Protein AF-A0A564TMY1-F1 (afdb_monomer_lite)

pLDDT: mean 83.96, std 5.72, range [59.97, 92.12]

Sequence (88 aa):
MGLYKKIETVLLKLLTWCWQCFIFIHEMKNIWSKRKLFKNVKLTQEQKNEIDLFYKKNYGKKIPYWWHRLYQSYTGKFDAKYIPEYIY

Secondary structure (DSSP, 8-state):
-HHHHHHHHHHHHHHHHHHHHHHHHHHHHHHHHTHHHHSS----HHHHHHHHHHHHHHHSS---THHHHHHHHHHSS--TT---GGG-

Radius of gyration: 17.17 Å; chains: 1; bounding box: 41×24×48 Å

Organism: Streptococcus constellatus (NCBI:txid76860)

Foldseek 3Di:
DVVVVVVVVVVVVVVVVVVLVVVVVVVVVVLVVVCVLLVPPDDDPVLQVLLQVVCCVPPVDHDDCSVQSSVCSVPVDGDSPDDDPSVD

Structure (mmCIF, N/CA/C/O backbone):
data_AF-A0A564TMY1-F1
#
_entry.id   AF-A0A564TMY1-F1
#
loop_
_atom_site.group_PDB
_atom_site.id
_atom_site.type_symbol
_atom_site.label_atom_id
_atom_site.label_alt_id
_atom_site.label_comp_id
_atom_site.label_asym_id
_atom_site.label_entity_id
_atom_site.label_seq_id
_atom_site.pdbx_PDB_ins_code
_atom_site.Cartn_x
_atom_site.Cartn_y
_atom_site.Cartn_z
_atom_site.occupancy
_atom_site.B_iso_or_equiv
_atom_site.auth_seq_id
_atom_site.auth_comp_id
_atom_site.auth_asym_id
_atom_site.auth_atom_id
_atom_site.pdbx_PDB_model_num
ATOM 1 N N . MET A 1 1 ? 24.500 7.811 -33.337 1.00 59.97 1 MET A N 1
ATOM 2 C CA . MET A 1 1 ? 23.222 8.267 -32.729 1.00 59.97 1 MET A CA 1
ATOM 3 C C . MET A 1 1 ? 22.505 7.231 -31.845 1.00 59.97 1 MET A C 1
ATOM 5 O O . MET A 1 1 ? 21.742 7.650 -30.987 1.00 59.97 1 MET A O 1
ATOM 9 N N . GLY A 1 2 ? 22.714 5.911 -31.991 1.00 72.88 2 GLY A N 1
ATOM 10 C CA . GLY A 1 2 ? 21.988 4.904 -31.186 1.00 72.88 2 GLY A CA 1
ATOM 11 C C . GLY A 1 2 ? 22.439 4.756 -29.722 1.00 72.88 2 GLY A C 1
ATOM 12 O O . GLY A 1 2 ? 21.614 4.489 -28.856 1.00 72.88 2 GLY A O 1
ATOM 13 N N . LEU A 1 3 ? 23.729 4.961 -29.430 1.00 77.50 3 LEU A N 1
ATOM 14 C CA . LEU A 1 3 ? 24.280 4.874 -28.067 1.00 77.50 3 LEU A CA 1
ATOM 15 C C . LEU A 1 3 ? 23.780 6.004 -27.159 1.00 77.50 3 LEU A C 1
ATOM 17 O O . LEU A 1 3 ? 23.361 5.739 -26.039 1.00 77.50 3 LEU A O 1
ATOM 21 N N . TYR A 1 4 ? 23.743 7.236 -27.671 1.00 85.75 4 TYR A N 1
ATOM 22 C CA . TYR A 1 4 ? 23.240 8.393 -26.928 1.00 85.75 4 TYR A CA 1
ATOM 23 C C . TYR A 1 4 ? 21.776 8.203 -26.509 1.00 85.75 4 TYR A C 1
ATOM 25 O O . TYR A 1 4 ? 21.459 8.309 -25.330 1.00 85.75 4 TYR A O 1
ATOM 33 N N . LYS A 1 5 ? 20.910 7.777 -27.441 1.00 85.50 5 LYS A N 1
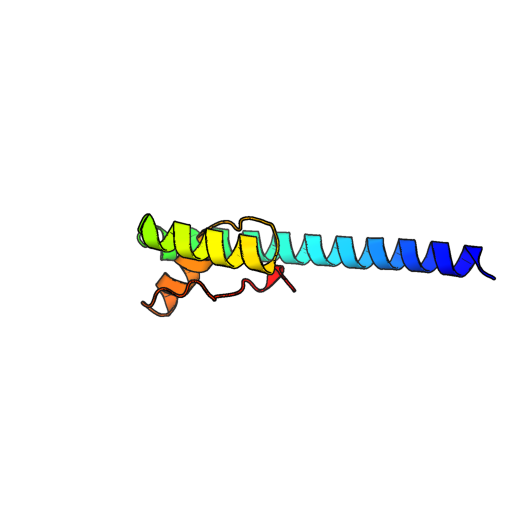ATOM 34 C CA . LYS A 1 5 ? 19.500 7.482 -27.140 1.00 85.50 5 LYS A CA 1
ATOM 35 C C . LYS A 1 5 ? 19.326 6.367 -26.103 1.00 85.50 5 LYS A C 1
ATOM 37 O O . LYS A 1 5 ? 18.393 6.426 -25.307 1.00 85.50 5 LYS A O 1
ATOM 42 N N . LYS A 1 6 ? 20.209 5.356 -26.086 1.00 87.00 6 LYS A N 1
ATOM 43 C CA . LYS A 1 6 ? 20.201 4.287 -25.066 1.00 87.00 6 LYS A CA 1
ATOM 44 C C . LYS A 1 6 ? 20.589 4.8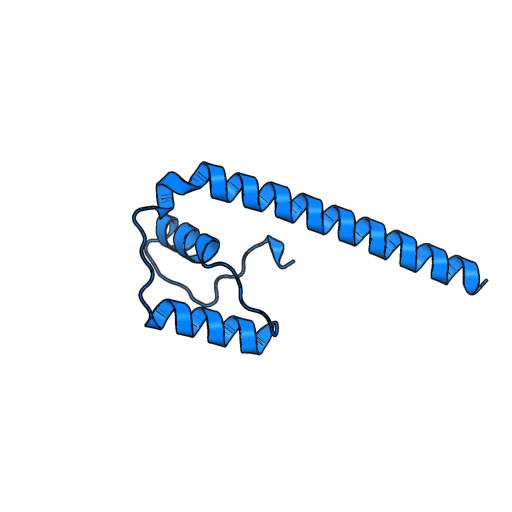18 -23.685 1.00 87.00 6 LYS A C 1
ATOM 46 O O . LYS A 1 6 ? 19.947 4.466 -22.705 1.00 87.00 6 LYS A O 1
ATOM 51 N N . ILE A 1 7 ? 21.609 5.671 -23.610 1.00 88.69 7 ILE A N 1
ATOM 52 C CA . ILE A 1 7 ? 22.040 6.302 -22.353 1.00 88.69 7 ILE A CA 1
ATOM 53 C C . ILE A 1 7 ? 20.931 7.213 -21.816 1.00 88.69 7 ILE A C 1
ATOM 55 O O . ILE A 1 7 ? 20.589 7.136 -20.640 1.00 88.69 7 ILE A O 1
ATOM 59 N N . GLU A 1 8 ? 20.306 8.002 -22.688 1.00 90.19 8 GLU A N 1
ATOM 60 C CA . GLU A 1 8 ? 19.172 8.863 -22.352 1.00 90.19 8 GLU A CA 1
ATOM 61 C C . GLU A 1 8 ? 17.977 8.057 -21.818 1.00 90.19 8 GLU A C 1
ATOM 63 O O . GLU A 1 8 ? 17.426 8.384 -20.770 1.00 90.19 8 GLU A O 1
ATOM 68 N N . THR A 1 9 ? 17.621 6.936 -22.457 1.00 89.44 9 THR A N 1
ATOM 69 C CA . THR A 1 9 ? 16.538 6.070 -21.951 1.00 89.44 9 THR A CA 1
ATOM 70 C C . THR A 1 9 ? 16.875 5.415 -20.615 1.00 89.44 9 THR A C 1
ATOM 72 O O . THR A 1 9 ? 15.978 5.223 -19.796 1.00 89.44 9 THR A O 1
ATOM 75 N N . VAL A 1 10 ? 18.140 5.072 -20.363 1.00 92.12 10 VAL A N 1
ATOM 76 C CA . VAL A 1 10 ? 18.581 4.537 -19.064 1.00 92.12 10 VAL A CA 1
ATOM 77 C C . VAL A 1 10 ? 18.502 5.616 -17.981 1.00 92.12 10 VAL A C 1
ATOM 79 O O . VAL A 1 10 ? 17.981 5.346 -16.901 1.00 92.12 10 VAL A O 1
ATOM 82 N N . LEU A 1 11 ? 18.938 6.843 -18.277 1.00 91.50 11 LEU A N 1
ATOM 83 C CA . LEU A 1 11 ? 18.836 7.991 -17.371 1.00 91.50 11 LEU A CA 1
ATOM 84 C C . LEU A 1 11 ? 17.382 8.340 -17.043 1.00 91.50 11 LEU A C 1
ATOM 86 O O . LEU A 1 11 ? 17.051 8.530 -15.877 1.00 91.50 11 LEU A O 1
ATOM 90 N N . LEU A 1 12 ? 16.496 8.361 -18.041 1.00 91.56 12 LEU A N 1
ATOM 91 C CA . LEU A 1 12 ? 15.064 8.597 -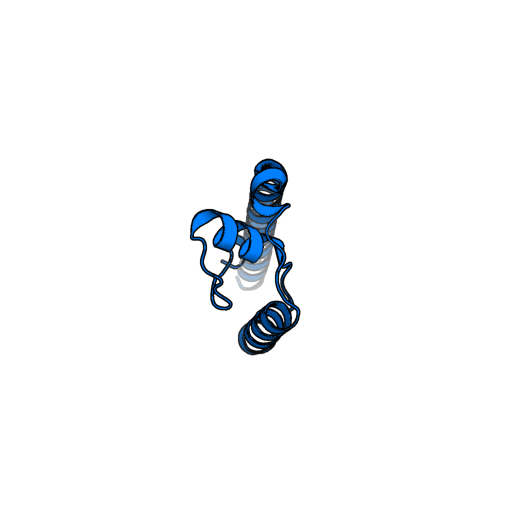17.832 1.00 91.56 12 LEU A CA 1
ATOM 92 C C . LEU A 1 12 ? 14.421 7.488 -16.991 1.00 91.56 12 LEU A C 1
ATOM 94 O O . LEU A 1 12 ? 13.621 7.774 -16.100 1.00 91.56 12 LEU A O 1
ATOM 98 N N . LYS A 1 13 ? 14.799 6.223 -17.214 1.00 90.12 13 LYS A N 1
ATOM 99 C CA . LYS A 1 13 ? 14.359 5.103 -16.366 1.00 90.12 13 LYS A CA 1
ATOM 100 C C . LYS A 1 13 ? 14.852 5.237 -14.925 1.00 90.12 13 LYS A C 1
ATOM 102 O O . LYS A 1 13 ? 14.098 4.957 -14.004 1.00 90.12 13 LYS A O 1
ATOM 107 N N . LEU A 1 14 ? 16.086 5.694 -14.719 1.00 91.44 14 LEU A N 1
ATOM 108 C CA . LEU A 1 14 ? 16.622 5.966 -13.383 1.00 91.44 14 LEU A CA 1
ATOM 109 C C . LEU A 1 14 ? 15.887 7.120 -12.697 1.00 91.44 14 LEU A C 1
ATOM 111 O O . LEU A 1 14 ? 15.511 6.998 -11.537 1.00 91.44 14 LEU A O 1
ATOM 115 N N . LEU A 1 15 ? 15.636 8.215 -13.412 1.00 91.19 15 LEU A N 1
ATOM 116 C CA . LEU A 1 15 ? 14.891 9.367 -12.899 1.00 91.19 15 LEU A CA 1
ATOM 117 C C . LEU A 1 15 ? 13.464 8.994 -12.497 1.00 91.19 15 LEU A C 1
ATOM 119 O O . LEU A 1 15 ? 13.029 9.318 -11.394 1.00 91.19 15 LEU A O 1
ATOM 123 N N . THR A 1 16 ? 12.752 8.284 -13.372 1.00 87.12 16 THR A N 1
ATOM 124 C CA . THR A 1 16 ? 11.390 7.806 -13.087 1.00 87.12 16 THR A CA 1
ATOM 125 C C . THR A 1 16 ? 11.374 6.832 -11.915 1.00 87.12 16 THR A C 1
ATOM 127 O O . THR A 1 16 ? 10.520 6.959 -11.042 1.00 87.12 16 THR A O 1
ATOM 130 N N . TRP A 1 17 ? 12.360 5.940 -11.818 1.00 87.62 17 TRP A N 1
ATOM 131 C C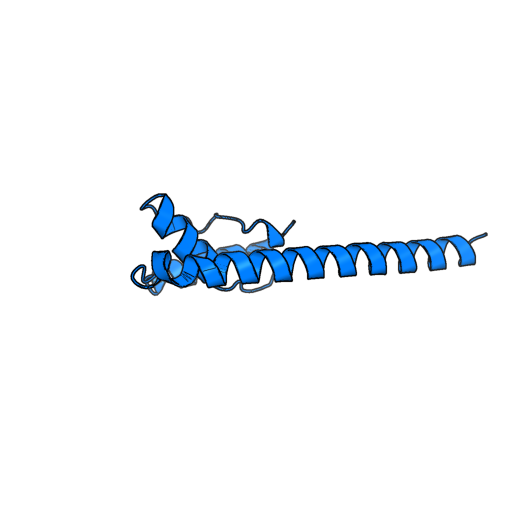A . TRP A 1 17 ? 12.515 5.055 -10.666 1.00 87.62 17 TRP A CA 1
ATOM 132 C C . TRP A 1 17 ? 12.763 5.827 -9.360 1.00 87.62 17 TRP A C 1
ATOM 134 O O . TRP A 1 17 ? 12.094 5.569 -8.362 1.00 87.62 17 TRP A O 1
ATOM 144 N N . CYS A 1 18 ? 13.649 6.830 -9.365 1.00 88.06 18 CYS A N 1
ATOM 145 C CA . CYS A 1 18 ? 13.873 7.702 -8.208 1.00 88.06 18 CYS A CA 1
ATOM 146 C C . CYS A 1 18 ? 12.588 8.423 -7.779 1.00 88.06 18 CYS A C 1
ATOM 148 O O . CYS A 1 18 ? 12.294 8.513 -6.586 1.00 88.06 18 CYS A O 1
ATOM 150 N N . TRP A 1 19 ? 11.806 8.910 -8.744 1.00 87.12 19 TRP A N 1
ATOM 151 C CA . TRP A 1 19 ? 10.535 9.579 -8.480 1.00 87.12 19 TRP A CA 1
ATOM 152 C C . TRP A 1 19 ? 9.495 8.622 -7.882 1.00 87.12 19 TRP A C 1
ATOM 154 O O . TRP A 1 19 ? 8.888 8.940 -6.860 1.00 87.12 19 TRP A O 1
ATOM 164 N N . GLN A 1 20 ? 9.368 7.410 -8.430 1.00 84.44 20 GLN A N 1
ATOM 165 C CA . GLN A 1 20 ? 8.508 6.357 -7.880 1.00 84.44 20 GLN A CA 1
ATOM 166 C C . GLN A 1 20 ? 8.910 5.978 -6.449 1.00 84.44 20 GLN A C 1
ATOM 168 O O . GLN A 1 20 ? 8.056 5.853 -5.572 1.00 84.44 20 GLN A O 1
ATOM 173 N N . CYS A 1 21 ? 10.211 5.856 -6.171 1.00 85.19 21 CYS A N 1
ATOM 174 C CA . CYS A 1 21 ? 10.703 5.616 -4.817 1.00 85.19 21 CYS A CA 1
ATOM 175 C C . CYS A 1 21 ? 10.349 6.764 -3.864 1.00 85.19 21 CYS A C 1
ATOM 177 O O . CYS A 1 21 ? 9.941 6.513 -2.731 1.00 85.19 21 CYS A O 1
ATOM 179 N N . PHE A 1 22 ? 10.470 8.016 -4.310 1.00 87.12 22 PHE A N 1
ATOM 180 C CA . PHE A 1 22 ? 10.113 9.179 -3.501 1.00 87.12 22 PHE A CA 1
ATOM 181 C C . PHE A 1 22 ? 8.619 9.200 -3.150 1.00 87.12 22 PHE A C 1
ATOM 183 O O . PHE A 1 22 ? 8.269 9.370 -1.980 1.00 87.12 22 PHE A O 1
ATOM 190 N N . ILE A 1 23 ? 7.745 8.951 -4.131 1.00 85.25 23 ILE A N 1
ATOM 191 C CA . ILE A 1 23 ? 6.294 8.831 -3.917 1.00 85.25 23 ILE A CA 1
ATOM 192 C C . ILE A 1 23 ? 5.998 7.717 -2.923 1.00 85.25 23 ILE A C 1
ATOM 194 O O . ILE A 1 23 ? 5.273 7.932 -1.954 1.00 85.25 23 ILE A O 1
ATOM 198 N N . PHE A 1 24 ? 6.612 6.548 -3.110 1.00 82.75 24 PHE A N 1
ATOM 199 C CA . PHE A 1 24 ? 6.428 5.416 -2.213 1.00 82.75 24 PHE A CA 1
ATOM 200 C C . PHE A 1 24 ? 6.812 5.760 -0.767 1.00 82.75 24 PHE A C 1
ATOM 202 O O . PHE A 1 24 ? 6.066 5.457 0.163 1.00 82.75 24 PHE A O 1
ATOM 209 N N . ILE A 1 25 ? 7.945 6.439 -0.557 1.00 85.38 25 ILE A N 1
ATOM 210 C CA . ILE A 1 25 ? 8.383 6.879 0.776 1.00 85.38 25 ILE A CA 1
ATOM 211 C C . ILE A 1 25 ? 7.385 7.876 1.380 1.00 85.38 25 ILE A C 1
ATOM 213 O O . ILE A 1 25 ? 7.043 7.768 2.562 1.00 85.38 25 ILE A O 1
ATOM 217 N N . HIS A 1 26 ? 6.906 8.836 0.589 1.00 86.44 26 HIS A N 1
ATOM 218 C CA . HIS A 1 26 ? 5.933 9.827 1.040 1.00 86.44 26 HIS A CA 1
ATOM 219 C C . HIS A 1 26 ? 4.598 9.178 1.444 1.00 86.44 26 HIS A C 1
ATOM 221 O O . HIS A 1 26 ? 4.093 9.425 2.542 1.00 86.44 26 HIS A O 1
ATOM 227 N N . GLU A 1 27 ? 4.074 8.284 0.608 1.00 83.75 27 GLU A N 1
ATOM 228 C CA . GLU A 1 27 ? 2.863 7.501 0.869 1.00 83.75 27 GLU A CA 1
ATOM 229 C C . GLU A 1 27 ? 2.999 6.652 2.135 1.00 83.75 27 GLU A C 1
ATOM 231 O O . GLU A 1 27 ? 2.145 6.681 3.024 1.00 83.75 27 GLU A O 1
ATOM 236 N N . MET A 1 28 ? 4.128 5.959 2.287 1.00 84.12 28 MET A N 1
ATOM 237 C CA . MET A 1 28 ? 4.427 5.175 3.484 1.00 84.12 28 MET A CA 1
ATOM 238 C C . MET A 1 28 ? 4.436 6.043 4.747 1.00 84.12 28 MET A C 1
ATOM 240 O O . MET A 1 28 ? 3.872 5.653 5.773 1.00 84.12 28 MET A O 1
ATOM 244 N N . LYS A 1 29 ? 5.015 7.248 4.681 1.00 86.75 29 LYS A N 1
ATOM 245 C CA . LYS A 1 29 ? 5.002 8.210 5.791 1.00 86.75 29 LYS A CA 1
ATOM 246 C C . LYS A 1 29 ? 3.580 8.688 6.112 1.00 86.75 29 LYS A C 1
ATOM 248 O O . LYS A 1 29 ? 3.231 8.802 7.289 1.00 86.75 29 LYS A O 1
ATOM 253 N N . ASN A 1 30 ? 2.749 8.914 5.095 1.00 85.44 30 ASN A N 1
ATOM 254 C CA . ASN A 1 30 ? 1.345 9.311 5.232 1.00 85.44 30 ASN A CA 1
ATOM 255 C C . ASN A 1 30 ? 0.497 8.211 5.901 1.00 85.44 30 ASN A C 1
ATOM 257 O O . ASN A 1 30 ? -0.276 8.469 6.822 1.00 85.44 30 ASN A O 1
ATOM 261 N N . ILE A 1 31 ? 0.686 6.951 5.512 1.00 84.75 31 ILE A N 1
ATOM 262 C CA . ILE A 1 31 ? 0.011 5.808 6.148 1.00 84.75 31 ILE A CA 1
ATOM 263 C C . ILE A 1 31 ? 0.481 5.642 7.586 1.00 84.75 31 ILE A C 1
ATOM 265 O O . ILE A 1 31 ? -0.325 5.387 8.483 1.00 84.75 31 ILE A O 1
ATOM 269 N N . TRP A 1 32 ? 1.784 5.792 7.826 1.00 83.38 32 TRP A N 1
ATOM 270 C CA . TRP A 1 32 ? 2.346 5.638 9.158 1.00 83.38 32 TRP A CA 1
ATOM 271 C C . TRP A 1 32 ? 1.841 6.715 10.122 1.00 83.38 32 TRP A C 1
ATOM 273 O O . TRP A 1 32 ? 1.518 6.396 11.268 1.00 83.38 32 TRP A O 1
ATOM 283 N N . SER A 1 33 ? 1.677 7.963 9.670 1.00 85.25 33 SER A N 1
ATOM 284 C CA . SER A 1 33 ? 1.056 9.017 10.484 1.00 85.25 33 SER A CA 1
ATOM 285 C C . SER A 1 33 ? -0.419 8.701 10.787 1.00 85.25 33 SER A C 1
ATOM 287 O O . SER A 1 33 ? -0.869 8.850 11.927 1.00 85.25 33 SER A O 1
ATOM 289 N N . LYS A 1 34 ? -1.145 8.138 9.812 1.00 84.50 34 LYS A N 1
ATOM 290 C CA . LYS A 1 34 ? -2.557 7.727 9.915 1.00 84.50 34 LYS A CA 1
ATOM 291 C C . LYS A 1 34 ? -2.778 6.355 10.564 1.00 84.50 34 LYS A C 1
AT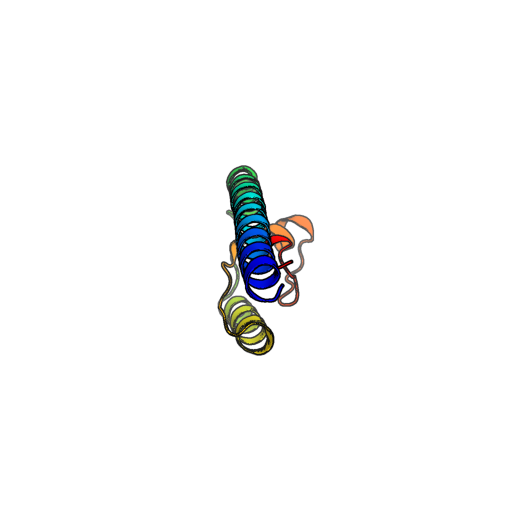OM 293 O O . LYS A 1 34 ? -3.924 5.932 10.719 1.00 84.50 34 LYS A O 1
ATOM 298 N N . ARG A 1 35 ? -1.722 5.677 11.034 1.00 82.44 35 ARG A N 1
ATOM 299 C CA . ARG A 1 35 ? -1.789 4.331 11.649 1.00 82.44 35 ARG A CA 1
ATOM 300 C C . ARG A 1 35 ? -2.806 4.195 12.773 1.00 82.44 35 ARG A C 1
ATOM 302 O O . ARG A 1 35 ? -3.343 3.114 12.992 1.00 82.44 35 ARG A O 1
ATOM 309 N N . LYS A 1 36 ? -3.053 5.284 13.506 1.00 82.88 36 LYS A N 1
ATOM 310 C CA . LYS A 1 36 ? -4.012 5.309 14.616 1.00 82.88 36 LYS A CA 1
ATOM 311 C C . LYS A 1 36 ? -5.453 5.104 14.134 1.00 82.88 36 LYS A C 1
ATOM 313 O O . LYS A 1 36 ? -6.208 4.457 14.847 1.00 82.88 36 LYS A O 1
ATOM 318 N N . LEU A 1 37 ? -5.798 5.584 12.935 1.00 81.50 37 LEU A N 1
ATOM 319 C CA . LEU A 1 37 ? -7.156 5.520 12.380 1.00 81.50 37 LEU A CA 1
ATOM 320 C C . LEU A 1 37 ? -7.559 4.079 12.050 1.00 81.50 37 LEU A C 1
ATOM 322 O O . LEU A 1 37 ? -8.587 3.589 12.502 1.00 81.50 37 LEU A O 1
ATOM 326 N N . PHE A 1 38 ? -6.687 3.346 11.360 1.00 81.62 38 PHE A N 1
ATOM 327 C CA . PHE A 1 38 ? -6.986 1.981 10.928 1.00 81.62 38 PHE A CA 1
ATOM 328 C C . PHE A 1 38 ? -6.507 0.892 11.896 1.00 81.62 38 PHE A C 1
ATOM 330 O O . PHE A 1 38 ? -6.653 -0.300 11.611 1.00 81.62 38 PHE A O 1
ATOM 337 N N . LYS A 1 39 ? -5.944 1.266 13.056 1.00 79.94 39 LYS A N 1
ATOM 338 C CA . LYS A 1 39 ? -5.459 0.313 14.069 1.00 79.94 39 LYS A CA 1
ATOM 339 C C . LYS A 1 39 ? -6.553 -0.678 14.478 1.00 79.94 39 LYS A C 1
ATOM 341 O O . LYS A 1 39 ? -6.264 -1.867 14.613 1.00 79.94 39 LYS A O 1
ATOM 346 N N . ASN A 1 40 ? -7.787 -0.191 14.606 1.00 80.12 40 ASN A N 1
ATOM 347 C CA . ASN A 1 40 ? -8.946 -0.975 15.038 1.00 80.12 40 ASN A CA 1
ATOM 348 C C . ASN A 1 40 ? -9.627 -1.732 13.888 1.00 80.12 40 ASN A C 1
ATOM 350 O O . ASN A 1 40 ? -10.323 -2.713 14.133 1.00 80.12 40 ASN A O 1
ATOM 354 N N . VAL A 1 41 ? -9.388 -1.329 12.637 1.00 80.62 41 VAL A N 1
ATOM 355 C CA . VAL A 1 41 ? -9.925 -2.010 11.456 1.00 80.62 41 VAL A CA 1
ATOM 356 C C . VAL A 1 41 ? -9.137 -3.298 11.236 1.00 80.62 41 VAL A C 1
ATOM 358 O O . VAL A 1 41 ? -7.964 -3.255 10.855 1.00 80.62 41 VAL A O 1
ATOM 361 N N . LYS A 1 42 ? -9.756 -4.449 11.503 1.00 81.00 42 LYS A N 1
ATOM 362 C CA . LYS A 1 42 ? -9.195 -5.774 11.215 1.00 81.00 42 LYS A CA 1
ATOM 363 C C . LYS A 1 42 ? -9.895 -6.352 9.990 1.00 81.00 42 LYS A C 1
ATOM 365 O O . LYS A 1 42 ? -11.111 -6.488 9.990 1.00 81.00 42 LYS A O 1
ATOM 370 N N . LEU A 1 43 ? -9.109 -6.711 8.979 1.00 83.62 43 LEU A N 1
ATOM 371 C CA . LEU A 1 43 ? -9.603 -7.449 7.818 1.00 83.62 43 LEU A CA 1
ATOM 372 C C . LEU A 1 43 ? -9.789 -8.920 8.185 1.00 83.62 43 LEU A C 1
ATOM 374 O O . LEU A 1 43 ? -8.902 -9.506 8.824 1.00 83.62 43 LEU A O 1
ATOM 378 N N . THR A 1 44 ? -10.899 -9.510 7.749 1.00 87.94 44 THR A N 1
ATOM 379 C CA . THR A 1 44 ? -11.119 -10.957 7.856 1.00 87.94 44 THR A CA 1
ATOM 380 C C . THR A 1 44 ? -10.172 -11.712 6.921 1.00 87.94 44 THR A C 1
ATOM 382 O O . THR A 1 44 ? -9.535 -11.135 6.035 1.00 87.94 44 THR A O 1
ATOM 385 N N . GLN A 1 45 ? -10.028 -13.020 7.134 1.00 86.69 45 GLN A N 1
ATOM 386 C CA . GLN A 1 45 ? -9.142 -13.831 6.298 1.00 86.69 45 GLN A CA 1
ATOM 387 C C . GLN A 1 45 ? -9.642 -13.916 4.846 1.00 86.69 45 GLN A C 1
ATOM 389 O O . GLN A 1 45 ? -8.835 -13.876 3.922 1.00 86.69 45 GLN A O 1
ATOM 394 N N . GLU A 1 46 ? -10.959 -13.951 4.649 1.00 88.19 46 GLU A N 1
ATOM 395 C CA . GLU A 1 46 ? -11.607 -13.936 3.331 1.00 88.19 46 GLU A CA 1
ATOM 396 C C . GLU A 1 46 ? -11.287 -12.650 2.562 1.00 88.19 46 GLU A C 1
ATOM 398 O O . GLU A 1 46 ? -10.816 -12.712 1.430 1.00 88.19 46 GLU A O 1
ATOM 403 N N . GLN A 1 47 ? -11.407 -11.491 3.218 1.00 86.81 47 GLN A N 1
ATOM 404 C CA . GLN A 1 47 ? -11.070 -10.188 2.637 1.00 86.81 47 GLN A CA 1
ATOM 405 C C . GLN A 1 47 ? -9.606 -10.104 2.187 1.00 86.81 47 GLN A C 1
ATOM 407 O O . GLN A 1 47 ? -9.298 -9.562 1.127 1.00 86.81 47 GLN A O 1
ATOM 412 N N . LYS A 1 48 ? -8.679 -10.662 2.976 1.00 87.94 48 LYS A N 1
ATOM 413 C CA . LYS A 1 48 ? -7.261 -10.725 2.586 1.00 87.94 48 LYS A CA 1
ATOM 414 C C . LYS A 1 48 ? -7.049 -11.620 1.372 1.00 87.94 48 LYS A C 1
ATOM 416 O O . LYS A 1 48 ? -6.273 -11.258 0.495 1.00 87.94 48 LYS A O 1
ATOM 421 N N . ASN A 1 49 ? -7.736 -12.760 1.317 1.00 88.88 49 ASN A N 1
ATOM 422 C CA . ASN A 1 49 ? -7.645 -13.673 0.184 1.00 88.88 49 ASN A CA 1
ATOM 423 C C . ASN A 1 49 ? -8.202 -13.031 -1.095 1.00 88.88 49 ASN A C 1
ATOM 425 O O . ASN A 1 49 ? -7.589 -13.181 -2.147 1.00 88.88 49 ASN A O 1
ATOM 429 N N . GLU A 1 50 ? -9.305 -12.281 -1.018 1.00 89.12 50 GLU A N 1
ATOM 430 C CA . GLU A 1 50 ? -9.848 -11.537 -2.164 1.00 89.12 50 GLU A CA 1
ATOM 431 C C . GLU A 1 50 ? -8.857 -10.500 -2.702 1.00 89.12 50 GLU A C 1
ATOM 433 O O . GLU A 1 50 ? -8.621 -10.449 -3.911 1.00 89.12 50 GLU A O 1
ATOM 438 N N . ILE A 1 51 ? -8.226 -9.723 -1.813 1.00 87.81 51 ILE A N 1
ATOM 439 C CA . ILE A 1 51 ? -7.171 -8.767 -2.183 1.00 87.81 51 ILE A CA 1
ATOM 440 C C . ILE A 1 51 ? -6.003 -9.506 -2.846 1.00 87.81 51 ILE A C 1
ATOM 442 O O . ILE A 1 51 ? -5.583 -9.148 -3.946 1.00 87.81 51 ILE A O 1
ATOM 446 N N . ASP A 1 52 ? -5.493 -10.560 -2.207 1.00 87.69 52 ASP A N 1
ATOM 447 C CA . ASP A 1 52 ? -4.363 -11.337 -2.718 1.00 87.69 52 ASP A CA 1
ATOM 448 C C . ASP A 1 52 ? -4.657 -11.923 -4.105 1.00 87.69 52 ASP A C 1
ATOM 450 O O . ASP A 1 52 ? -3.799 -11.874 -4.987 1.00 87.69 52 ASP A O 1
ATOM 454 N N . LEU A 1 53 ? -5.862 -12.456 -4.322 1.00 89.31 53 LEU A N 1
ATOM 455 C CA . LEU A 1 53 ? -6.284 -12.998 -5.612 1.00 89.31 53 LEU A CA 1
ATOM 456 C C . LEU A 1 53 ? -6.381 -11.904 -6.677 1.00 89.31 53 LEU A C 1
ATOM 458 O O . LEU A 1 53 ? -5.876 -12.099 -7.783 1.00 89.31 53 LEU A O 1
ATOM 462 N N . PHE A 1 54 ? -6.976 -10.753 -6.352 1.00 88.50 54 PHE A N 1
ATOM 463 C CA . PHE A 1 54 ? -7.103 -9.629 -7.279 1.00 88.50 54 PHE A CA 1
ATOM 464 C C . PHE A 1 54 ? -5.730 -9.101 -7.717 1.00 88.50 54 PHE A C 1
ATOM 466 O O . PHE A 1 54 ? -5.450 -8.990 -8.913 1.00 88.50 54 PHE A O 1
ATOM 473 N N . TYR A 1 55 ? -4.831 -8.852 -6.763 1.00 86.00 55 TYR A N 1
ATOM 474 C CA . TYR A 1 55 ? -3.501 -8.318 -7.052 1.00 86.00 55 TYR A CA 1
ATOM 475 C C . TYR A 1 55 ? -2.573 -9.330 -7.714 1.00 86.00 55 TYR A C 1
ATOM 477 O O . TYR A 1 55 ? -1.854 -8.979 -8.651 1.00 86.00 55 TYR A O 1
ATOM 485 N N . LYS A 1 56 ? -2.626 -10.605 -7.314 1.00 87.56 56 LYS A N 1
ATOM 486 C CA . LYS A 1 56 ? -1.860 -11.662 -7.981 1.00 87.56 56 L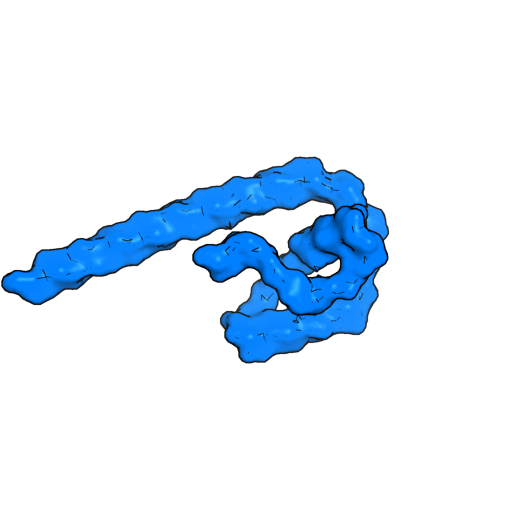YS A CA 1
ATOM 487 C C . LYS A 1 56 ? -2.323 -11.857 -9.424 1.00 87.56 56 LYS A C 1
ATOM 489 O O . LYS A 1 56 ? -1.480 -12.054 -10.292 1.00 87.56 56 LYS A O 1
ATOM 494 N N . LYS A 1 57 ? -3.632 -11.774 -9.688 1.00 88.06 57 LYS A N 1
ATOM 495 C CA . LYS A 1 57 ? -4.193 -11.909 -11.039 1.00 88.06 57 LYS A CA 1
ATOM 496 C C . LYS A 1 57 ? -3.820 -10.734 -11.947 1.00 88.06 57 LYS A C 1
ATOM 498 O O . LYS A 1 57 ? -3.484 -10.969 -13.100 1.00 88.06 57 LYS A O 1
ATOM 503 N N . ASN A 1 58 ? -3.864 -9.502 -11.438 1.00 85.12 58 ASN A N 1
ATOM 504 C CA . ASN A 1 58 ? -3.682 -8.303 -12.266 1.00 85.12 58 ASN A CA 1
ATOM 505 C C . ASN A 1 58 ? -2.229 -7.810 -12.331 1.00 85.12 58 ASN A C 1
ATOM 507 O O . ASN A 1 58 ? -1.766 -7.402 -13.390 1.00 85.12 58 ASN A O 1
ATOM 511 N N . TYR A 1 59 ? -1.504 -7.852 -11.211 1.00 81.62 59 TYR A N 1
ATOM 512 C CA . TYR A 1 59 ? -0.161 -7.273 -11.071 1.00 81.62 59 TYR A CA 1
ATOM 513 C C . TYR A 1 59 ? 0.930 -8.324 -10.806 1.00 81.62 59 TYR A C 1
ATOM 515 O O . TYR A 1 59 ? 2.116 -7.992 -10.769 1.00 81.62 59 TYR A O 1
ATOM 523 N N . GLY A 1 60 ? 0.560 -9.590 -10.575 1.00 82.75 60 GLY A N 1
ATOM 524 C CA . GLY A 1 60 ? 1.502 -10.682 -10.297 1.00 82.75 60 GLY A CA 1
ATOM 525 C C . GLY A 1 60 ? 2.192 -10.608 -8.929 1.00 82.75 60 GLY A C 1
ATOM 526 O O . GLY A 1 60 ? 3.072 -11.419 -8.642 1.00 82.75 60 GLY A O 1
ATOM 527 N N . LYS A 1 61 ? 1.819 -9.652 -8.070 1.00 82.56 61 LYS A N 1
ATOM 528 C CA . LYS A 1 61 ? 2.452 -9.399 -6.765 1.00 82.56 61 LYS A CA 1
ATOM 529 C C . LYS A 1 61 ? 1.401 -9.238 -5.675 1.00 82.56 61 LYS A C 1
ATOM 531 O O . LYS A 1 61 ? 0.264 -8.889 -5.958 1.00 82.56 61 LYS A O 1
ATOM 536 N N . LYS A 1 62 ? 1.799 -9.484 -4.426 1.00 83.00 62 LYS A N 1
ATOM 537 C CA . LYS A 1 62 ? 0.980 -9.185 -3.243 1.00 83.00 62 LYS A CA 1
ATOM 538 C C . LYS A 1 62 ? 1.242 -7.765 -2.763 1.00 83.00 62 LYS A C 1
ATOM 540 O O . LYS A 1 62 ? 2.361 -7.268 -2.897 1.00 83.00 62 LYS A O 1
ATOM 545 N N . ILE A 1 63 ? 0.226 -7.151 -2.169 1.00 82.19 63 ILE A N 1
ATOM 546 C CA . ILE A 1 63 ? 0.274 -5.773 -1.681 1.00 82.19 63 ILE A CA 1
ATOM 547 C C . ILE A 1 63 ? -0.003 -5.734 -0.177 1.00 82.19 63 ILE A C 1
ATOM 549 O O . ILE A 1 63 ? -0.833 -6.503 0.311 1.00 82.19 63 ILE A O 1
ATOM 553 N N . PRO A 1 64 ? 0.681 -4.865 0.592 1.00 83.06 64 PRO A N 1
ATOM 554 C CA . PRO A 1 64 ? 0.394 -4.727 2.011 1.00 83.06 64 PRO A CA 1
ATOM 555 C C . PRO A 1 64 ? -1.042 -4.254 2.267 1.00 83.06 64 PRO A C 1
ATOM 557 O O . PRO A 1 64 ? -1.547 -3.326 1.645 1.00 83.06 64 PRO A O 1
ATOM 560 N N . TYR A 1 65 ? -1.697 -4.832 3.269 1.00 87.00 65 TYR A N 1
ATOM 561 C CA . TYR A 1 65 ? -3.114 -4.565 3.535 1.00 87.00 65 TYR A CA 1
ATOM 562 C C . TYR A 1 65 ? -3.411 -3.200 4.182 1.00 87.00 65 TYR A C 1
ATOM 564 O O . TYR A 1 65 ? -4.572 -2.877 4.431 1.00 87.00 65 TYR A O 1
ATOM 572 N N . TRP A 1 66 ? -2.392 -2.406 4.529 1.00 85.56 66 TRP A N 1
ATOM 573 C CA . TRP A 1 66 ? -2.574 -1.148 5.263 1.00 85.56 66 TRP A CA 1
ATOM 574 C C . TRP A 1 66 ? -3.412 -0.132 4.493 1.00 85.56 66 TRP A C 1
ATOM 576 O O . TRP A 1 66 ? -4.262 0.513 5.098 1.00 85.56 66 TRP A O 1
ATOM 586 N N . TRP A 1 67 ? -3.241 -0.056 3.174 1.00 84.94 67 TRP A N 1
ATOM 587 C CA . TRP A 1 67 ? -4.049 0.806 2.314 1.00 84.94 67 TRP A CA 1
ATOM 588 C C . TRP A 1 67 ? -5.533 0.434 2.346 1.00 84.94 67 TRP A C 1
ATOM 590 O O . TRP A 1 67 ? -6.368 1.307 2.553 1.00 84.94 67 TRP A O 1
ATOM 600 N N . HIS A 1 68 ? -5.865 -0.857 2.255 1.00 85.06 68 HIS A N 1
ATOM 601 C CA . HIS A 1 68 ? -7.256 -1.320 2.344 1.00 85.06 68 HIS A CA 1
ATOM 602 C C . HIS A 1 68 ? -7.859 -1.062 3.730 1.00 85.06 68 HIS A C 1
ATOM 604 O O . HIS A 1 68 ? -9.009 -0.644 3.841 1.00 85.06 68 HIS A O 1
ATOM 610 N N . ARG A 1 69 ? -7.070 -1.239 4.800 1.00 85.31 69 ARG A N 1
ATOM 611 C CA . ARG A 1 69 ? -7.502 -0.914 6.171 1.00 85.31 69 ARG A CA 1
ATOM 612 C C . ARG A 1 69 ? -7.745 0.584 6.352 1.00 85.31 69 ARG A C 1
ATOM 614 O O . ARG A 1 69 ? -8.698 0.968 7.025 1.00 85.31 69 ARG A O 1
ATOM 621 N N . LEU A 1 70 ? -6.889 1.422 5.769 1.00 85.69 70 LEU A N 1
ATOM 622 C CA . LEU A 1 70 ? -7.033 2.874 5.800 1.00 85.69 70 LEU A CA 1
ATOM 623 C C . LEU A 1 70 ? -8.265 3.318 5.000 1.00 85.69 70 LEU A C 1
ATOM 625 O O . LEU A 1 70 ? -9.061 4.095 5.514 1.00 85.69 70 LEU A O 1
ATOM 629 N N . TYR A 1 71 ? -8.466 2.774 3.799 1.00 84.56 71 TYR A N 1
ATOM 630 C CA . TYR A 1 71 ? -9.640 3.047 2.970 1.00 84.56 71 TYR A CA 1
ATOM 631 C C . TYR A 1 71 ? -10.942 2.683 3.692 1.00 84.56 71 TYR A C 1
ATOM 633 O O . TYR A 1 71 ? -11.836 3.522 3.813 1.00 84.56 71 TYR A O 1
ATOM 641 N N . GLN A 1 72 ? -11.011 1.477 4.264 1.00 85.75 72 GLN A N 1
ATOM 642 C CA . GLN A 1 72 ? -12.160 1.026 5.047 1.00 85.75 72 GLN A CA 1
ATOM 643 C C . GLN A 1 72 ? -12.386 1.890 6.296 1.00 85.75 72 GLN A C 1
ATOM 645 O O . GLN A 1 72 ? -13.529 2.111 6.682 1.00 85.75 72 GLN A O 1
ATOM 650 N N . SER A 1 73 ? -11.326 2.422 6.915 1.00 85.69 73 SER A N 1
ATOM 651 C CA . SER A 1 73 ? -11.455 3.362 8.036 1.00 85.69 73 SER A CA 1
ATOM 652 C C . SER A 1 73 ? -12.116 4.684 7.634 1.00 85.69 73 SER A C 1
ATOM 654 O O . SER A 1 73 ? -12.717 5.320 8.494 1.00 85.69 73 SER A O 1
ATOM 656 N N . TYR A 1 74 ? -11.985 5.113 6.375 1.00 82.62 74 TYR A N 1
ATOM 657 C CA . TYR A 1 74 ? -12.581 6.357 5.878 1.00 82.62 74 TYR A CA 1
ATOM 658 C C . TYR A 1 74 ? -14.005 6.165 5.355 1.00 82.62 74 TYR A C 1
ATOM 660 O O . TYR A 1 74 ? -14.871 6.988 5.630 1.00 82.62 74 TYR A O 1
ATOM 668 N N . THR A 1 75 ? -14.259 5.094 4.601 1.00 82.69 75 THR A N 1
ATOM 669 C CA . THR A 1 75 ? -15.560 4.861 3.946 1.00 82.69 75 THR A CA 1
ATOM 670 C C . THR A 1 75 ? -16.489 3.941 4.734 1.00 82.69 75 THR A C 1
ATOM 672 O O . THR A 1 75 ? -17.674 3.850 4.416 1.00 82.69 75 THR A O 1
ATOM 675 N N . GLY A 1 76 ? -15.972 3.212 5.726 1.00 80.06 76 GLY A N 1
ATOM 676 C CA . GLY A 1 76 ? -16.705 2.175 6.457 1.00 80.06 76 GLY A CA 1
ATOM 677 C C . GLY A 1 76 ? -16.991 0.911 5.636 1.00 80.06 76 GLY A C 1
ATOM 678 O O . GLY A 1 76 ? -17.528 -0.054 6.175 1.00 80.06 76 GLY A O 1
ATOM 679 N N . LYS A 1 77 ? -16.621 0.884 4.348 1.00 83.62 77 LYS A N 1
ATOM 680 C CA . LYS A 1 77 ? -16.857 -0.233 3.427 1.00 83.62 77 LYS A CA 1
ATOM 681 C C . LYS A 1 77 ? -15.535 -0.871 3.019 1.00 83.62 77 LYS A C 1
ATOM 683 O O . LYS A 1 77 ? -14.531 -0.193 2.823 1.00 83.62 77 LYS A O 1
ATOM 688 N N . PHE A 1 78 ? -15.535 -2.194 2.918 1.00 84.94 78 PHE A N 1
ATOM 689 C CA . PHE A 1 78 ? -14.404 -2.942 2.386 1.00 84.94 78 PHE A CA 1
ATOM 690 C C . PHE A 1 78 ? -14.466 -2.951 0.856 1.00 84.94 78 PHE A C 1
ATOM 692 O O . PHE A 1 78 ? -15.519 -3.244 0.293 1.00 84.94 78 PHE A O 1
ATOM 699 N N . ASP A 1 79 ? -13.339 -2.665 0.205 1.00 83.31 79 ASP A N 1
ATOM 700 C CA . ASP A 1 79 ? -13.190 -2.810 -1.241 1.00 83.31 79 ASP A CA 1
ATOM 701 C C . ASP A 1 79 ? -11.852 -3.489 -1.573 1.00 83.31 79 ASP A C 1
ATOM 703 O O . ASP A 1 79 ? -10.766 -2.971 -1.278 1.00 83.31 79 ASP A O 1
ATOM 707 N N . ALA A 1 80 ? -11.937 -4.672 -2.186 1.00 80.00 80 ALA A N 1
ATOM 708 C CA . ALA A 1 80 ? -10.784 -5.427 -2.667 1.00 80.00 80 ALA A CA 1
ATOM 709 C C . ALA A 1 80 ? -10.185 -4.830 -3.952 1.00 80.00 80 ALA A C 1
ATOM 711 O O . ALA A 1 80 ? -9.013 -5.062 -4.243 1.00 80.00 80 ALA A O 1
ATOM 712 N N . LYS A 1 81 ? -10.968 -4.045 -4.705 1.00 80.94 81 LYS A N 1
ATOM 713 C CA . LYS A 1 81 ? -10.551 -3.393 -5.955 1.00 80.94 81 LYS A CA 1
ATOM 714 C C . LYS A 1 81 ? -9.906 -2.031 -5.729 1.00 80.94 81 LYS A C 1
ATOM 716 O O . LYS A 1 81 ? -9.475 -1.415 -6.698 1.00 80.94 81 LYS A O 1
ATOM 721 N N . TYR A 1 82 ? -9.834 -1.555 -4.485 1.00 81.69 82 TYR A N 1
ATOM 722 C CA . TYR A 1 82 ? -9.142 -0.312 -4.163 1.00 81.69 82 TYR A CA 1
ATOM 723 C C . TYR A 1 82 ? -7.677 -0.394 -4.603 1.00 81.69 82 TYR A C 1
ATOM 725 O O . TYR A 1 82 ? -6.957 -1.297 -4.167 1.00 81.69 82 TYR A O 1
ATOM 733 N N . ILE A 1 83 ? -7.249 0.552 -5.443 1.00 78.75 83 ILE A N 1
ATOM 734 C CA . ILE A 1 83 ? -5.886 0.649 -5.973 1.00 78.75 83 ILE A CA 1
ATOM 735 C C . ILE A 1 83 ? -5.154 1.774 -5.228 1.00 78.75 83 ILE A C 1
ATOM 737 O O . ILE A 1 83 ? -5.529 2.935 -5.379 1.00 78.75 83 ILE A O 1
ATOM 741 N N . PRO A 1 84 ? -4.130 1.459 -4.413 1.00 76.50 84 PRO A N 1
ATOM 742 C CA . PRO A 1 84 ? -3.230 2.450 -3.846 1.00 76.50 84 PRO A CA 1
ATOM 743 C C . PRO A 1 84 ? -2.589 3.336 -4.915 1.00 76.50 84 PRO A C 1
ATOM 745 O O . PRO A 1 84 ? -2.136 2.842 -5.946 1.00 76.50 84 PRO A O 1
ATOM 748 N N . GLU A 1 85 ? -2.467 4.628 -4.624 1.00 70.75 85 GLU A N 1
ATOM 749 C CA . GLU A 1 85 ? -1.896 5.605 -5.559 1.00 70.75 85 GLU A CA 1
ATOM 750 C C . GLU A 1 85 ? -0.433 5.309 -5.915 1.00 70.75 85 GLU A C 1
ATOM 752 O O . GLU A 1 85 ? -0.035 5.555 -7.044 1.00 70.75 85 GLU A O 1
ATOM 757 N N . TYR A 1 86 ? 0.343 4.681 -5.021 1.00 69.69 86 TYR A N 1
ATOM 758 C CA . TYR A 1 86 ? 1.752 4.341 -5.284 1.00 69.69 86 TYR A CA 1
ATOM 759 C C . TYR A 1 86 ? 1.967 3.306 -6.407 1.00 69.69 86 TYR A C 1
ATOM 761 O O . TYR A 1 86 ? 3.109 3.022 -6.770 1.00 69.69 86 TYR A O 1
ATOM 769 N N . ILE A 1 87 ? 0.897 2.668 -6.887 1.00 68.81 87 ILE A N 1
ATOM 770 C CA . ILE A 1 87 ? 0.959 1.682 -7.974 1.00 68.81 87 ILE A CA 1
ATOM 771 C C . ILE A 1 87 ? 1.065 2.369 -9.346 1.00 68.81 87 ILE A C 1
ATOM 773 O O . ILE A 1 87 ? 1.515 1.724 -10.296 1.00 68.81 87 ILE A O 1
ATOM 777 N N . TYR A 1 88 ? 0.684 3.647 -9.442 1.00 60.66 88 TYR A N 1
ATOM 778 C CA . TYR A 1 88 ? 0.811 4.486 -10.637 1.00 60.66 88 TYR A CA 1
ATOM 779 C C . TYR A 1 88 ? 2.102 5.313 -10.594 1.00 60.66 88 TYR A C 1
ATOM 781 O O . TYR A 1 88 ? 2.739 5.441 -11.665 1.00 60.66 88 TYR A O 1
#

=== Feature glossary ===
Key to the feature types in this record:

— What the protein is —

Primary structure: the covalent order of the twenty standard amino acids along the backbone. Two proteins with the same sequence will (almost always) fold to the same structure; two with 30% identity often share a fold but not the details.

Database cross-references. InterPro integrates a dozen domain/family signature databases into unified entries with residue-range hits. GO terms attach function/process/location labels with evidence codes. CATH codes position the fold in a four-level structural taxonomy. Organism is the NCBI-taxonomy species name.

— Where its atoms are —

The mmCIF block holds the 3D Cartesian coordinates of each backbone atom (N, Cα, C, O) in ångströms. mmCIF is the PDB's canonical archive format — a tagged-loop text representation of the atomic model.

Six rendered views show the 3D structure from the faces of a cube — i.e. along ±x, ±y, ±z. Rendering representation is drawn randomly per protein from cartoon (secondary-structure ribbons), sticks (backbone bonds), or molecular surface; coloring is either N→C rainbow (blue at the N-terminus through red at the C-terminus) or one color per chain.

— Local backbone conformation —

DSSP 8-state secondary structure assigns each residue one of H (α-helix), G (3₁₀-helix), I (π-helix), E (extended β-strand), B (isolated β-bridge), T (hydrogen-bonded turn), S (bend), or '-' (coil). The assignment is computed from backbone hydrogen-bond geometry via the Kabsch–Sander algorithm.

P-SEA three-state annotation labels each residue as helix, strand, or coil based purely on the geometry of the Cα trace. It serves as a fallback when the full backbone (and thus DSSP) is unavailable.

The φ/ψ torsion pair specifies the backbone conformation at each residue. φ rotates about the N–Cα bond, ψ about the Cα–C bond. Steric clashes forbid most of the (φ, ψ) plane — the allowed regions (α-helix basin, β-sheet basin, left-handed helix) are the Ramachandran-allowed regions.

— Global shape and packing —

The geometric summary reports three shape descriptors. Rg (radius of gyration) measures how spread out the Cα atoms are about their centre of mass; compact globular proteins have small Rg, elongated or unfolded ones large. Cα contacts (<8 Å, |i−j|>4) count long-range residue pairs in spatial proximity — high for tightly packed folds, near zero for rods or random coil. The bounding-box extents give the protein's footprint along x, y, z in Å.

Accessible surface area quantifies burial. A residue with SASA near zero is packed into the hydrophobic core; one with SASA >100 Å² sits on the surface. Computed here via the Shrake–Rupley numerical algorithm with a 1.4 Å probe.

Plot images: a contact map (which residues are close in 3D, as an N×N binary image), a Ramachandran scatter (backbone torsion angles, revealing secondary-structure composition at a glance), and — for AlphaFold structures — a PAE heatmap (pairwise prediction confidence).

— Structural neighborhood —

The Foldseek 3Di string encodes local tertiary geometry as a 20-letter alphabet — one character per residue — derived from the relative positions of nearby Cα atoms. Unlike the amino-acid sequence, 3Di is a direct function of the 3D structure, so two proteins with the same fold have similar 3Di strings even at low sequence identity.

Nearest PDB neighbors are the top structural matches found by Foldseek when searching this structure against the entire Protein Data Bank. Each hit reports a TM-score (0 to 1; >0.5 almost always implies the same fold) and an E-value. These are *structural* homologs — they may share no detectable sequence similarity.

— Confidence and disorder —

For AlphaFold models, the B-factor field carries pLDDT — the model's own estimate of local accuracy on a 0–100 scale. Regions with pLDDT<50 should be treated as essentially unmodeled; they often correspond to intrinsically disordered segments.

B-factor (Debye–Waller factor) reflects atomic displacement in the crystal lattice. It is an experimental observable (units Å²), not a prediction; low values mean the atom is pinned down, high values mean it moves or is heterogeneous across the crystal.

Predicted aligned error is AlphaFold's pairwise confidence. Unlike pLDDT (per-residue), PAE is per-residue-pair and captures whether two parts of the structure are correctly placed relative to each other. Units are ångströms of expected positional error.